Protein AF-A0A934VXF4-F1 (afdb_monomer_lite)

Radius of gyration: 25.92 Å; chains: 1; bounding box: 54×31×74 Å

InterPro domains:
  IPR053842 Mobilization protein NikA-like [PF21983] (3-72)

pLDDT: mean 71.47, std 10.99, range [40.5, 87.56]

Organism: NCBI:txid454153

Structure (mmCIF, N/CA/C/O backbone):
data_AF-A0A934VXF4-F1
#
_entry.id   AF-A0A934VXF4-F1
#
loop_
_atom_site.group_PDB
_atom_site.id
_atom_site.type_symbol
_atom_site.label_atom_id
_atom_site.label_alt_id
_atom_site.label_comp_id
_atom_site.label_asym_id
_atom_site.label_entity_id
_atom_site.label_seq_id
_atom_site.pdbx_PDB_ins_code
_atom_site.Cartn_x
_atom_site.Cartn_y
_atom_site.Cartn_z
_atom_site.occupancy
_atom_site.B_iso_or_equiv
_atom_site.auth_seq_id
_atom_site.auth_comp_id
_atom_site.auth_asym_id
_atom_site.auth_atom_id
_atom_site.pdbx_PDB_model_num
ATOM 1 N N . MET A 1 1 ? 27.859 -4.249 -47.811 1.00 46.72 1 MET A N 1
ATOM 2 C CA . MET A 1 1 ? 27.372 -4.218 -46.413 1.00 46.72 1 MET A CA 1
ATOM 3 C C . MET A 1 1 ? 28.249 -3.243 -45.633 1.00 46.72 1 MET A C 1
ATOM 5 O O . MET A 1 1 ? 29.459 -3.417 -45.654 1.00 46.72 1 MET A O 1
ATOM 9 N N . ARG A 1 2 ? 27.693 -2.165 -45.059 1.00 53.97 2 ARG A N 1
ATOM 10 C CA . ARG A 1 2 ? 28.468 -1.180 -44.278 1.00 53.97 2 ARG A CA 1
ATOM 11 C C . ARG A 1 2 ? 28.398 -1.566 -42.801 1.00 53.97 2 ARG A C 1
ATOM 13 O O . ARG A 1 2 ? 27.305 -1.613 -42.248 1.00 53.97 2 ARG A O 1
ATOM 20 N N . VAL A 1 3 ? 29.542 -1.862 -42.192 1.00 58.50 3 VAL A N 1
ATOM 21 C CA . VAL A 1 3 ? 29.658 -2.149 -40.755 1.00 58.50 3 VAL A CA 1
ATOM 22 C C . VAL A 1 3 ? 30.164 -0.885 -40.070 1.00 58.50 3 VAL A C 1
ATOM 24 O O . VAL A 1 3 ? 31.160 -0.311 -40.502 1.00 58.50 3 VAL A O 1
ATOM 27 N N . VAL A 1 4 ? 29.463 -0.434 -39.030 1.00 59.31 4 VAL A N 1
ATOM 28 C CA . VAL A 1 4 ? 29.860 0.727 -38.224 1.00 59.31 4 VAL A CA 1
ATOM 29 C C . VAL A 1 4 ? 30.297 0.212 -36.861 1.00 59.31 4 VAL A C 1
ATOM 31 O O . VAL A 1 4 ? 29.490 -0.347 -36.123 1.00 59.31 4 VAL A O 1
ATOM 34 N N . SER A 1 5 ? 31.581 0.367 -36.550 1.00 63.34 5 SER A N 1
ATOM 35 C CA . SER A 1 5 ? 32.167 0.003 -35.260 1.00 63.34 5 SER A CA 1
ATOM 36 C C . SER A 1 5 ? 32.381 1.253 -34.414 1.00 63.34 5 SER A C 1
ATOM 38 O O . SER A 1 5 ? 33.060 2.181 -34.859 1.00 63.34 5 SER A O 1
ATOM 40 N N . PHE A 1 6 ? 31.859 1.264 -33.191 1.00 66.31 6 PHE A N 1
ATOM 41 C CA . PHE A 1 6 ? 32.060 2.357 -32.243 1.00 66.31 6 PHE A CA 1
ATOM 42 C C . PHE A 1 6 ? 33.181 1.996 -31.270 1.00 66.31 6 PHE A C 1
ATOM 44 O O . PHE A 1 6 ? 33.196 0.899 -30.714 1.00 66.31 6 PHE A O 1
ATOM 51 N N . ARG A 1 7 ? 34.130 2.913 -31.059 1.00 70.38 7 ARG A N 1
ATOM 52 C CA . ARG A 1 7 ? 35.108 2.793 -29.974 1.00 70.38 7 ARG A CA 1
ATOM 53 C C . ARG A 1 7 ? 34.546 3.513 -28.761 1.00 70.38 7 ARG A C 1
ATOM 55 O O . ARG A 1 7 ? 34.361 4.722 -28.811 1.00 70.38 7 ARG A O 1
ATOM 62 N N . THR A 1 8 ? 34.276 2.765 -27.701 1.00 67.56 8 THR A N 1
ATOM 63 C CA . THR A 1 8 ? 33.752 3.298 -26.442 1.00 67.56 8 THR A CA 1
ATOM 64 C C . THR A 1 8 ? 34.725 3.013 -25.315 1.00 67.56 8 THR A C 1
ATOM 66 O O . THR A 1 8 ? 35.320 1.935 -25.247 1.00 67.56 8 THR A O 1
ATOM 69 N N . THR A 1 9 ? 34.847 3.951 -24.387 1.00 76.19 9 THR A N 1
ATOM 70 C CA . THR A 1 9 ? 35.459 3.676 -23.087 1.00 76.19 9 THR A CA 1
ATOM 71 C C . THR A 1 9 ? 34.548 2.773 -22.247 1.00 76.19 9 THR A C 1
ATOM 73 O O . THR A 1 9 ? 33.347 2.643 -22.504 1.00 76.19 9 THR A O 1
ATOM 76 N N . ARG A 1 10 ? 35.106 2.143 -21.205 1.00 70.06 10 ARG A N 1
ATOM 77 C CA . ARG A 1 10 ? 34.345 1.251 -20.312 1.00 70.06 10 ARG A CA 1
ATOM 78 C C . ARG A 1 10 ? 33.175 1.967 -19.624 1.00 70.06 10 ARG A C 1
ATOM 80 O O . ARG A 1 10 ? 32.109 1.383 -19.462 1.00 70.06 10 ARG A O 1
ATOM 87 N N . SER A 1 11 ? 33.363 3.230 -19.245 1.00 73.44 11 SER A N 1
ATOM 88 C CA . SER A 1 11 ? 32.332 4.057 -18.610 1.00 73.44 11 SER A CA 1
ATOM 89 C C . SER A 1 11 ? 31.207 4.440 -19.577 1.00 73.44 11 SER A C 1
ATOM 91 O O . SER A 1 11 ? 30.044 4.482 -19.180 1.00 73.44 11 SER A O 1
ATOM 93 N N . GLU A 1 12 ? 31.517 4.689 -20.848 1.00 67.94 12 GLU A N 1
ATOM 94 C CA . GLU A 1 12 ? 30.512 4.978 -21.877 1.00 67.94 12 GLU A CA 1
ATOM 95 C C . GLU A 1 12 ? 29.688 3.743 -22.233 1.00 67.94 12 GLU A C 1
ATOM 97 O O . GLU A 1 12 ? 28.467 3.847 -22.361 1.00 67.94 12 GLU A O 1
ATOM 102 N N . TYR A 1 13 ? 30.333 2.577 -22.325 1.00 78.12 13 TYR A N 1
ATOM 103 C CA . TYR A 1 13 ? 29.646 1.310 -22.565 1.00 78.12 13 TYR A CA 1
ATOM 104 C C . TYR A 1 13 ? 28.665 0.981 -21.434 1.00 78.12 13 TYR A C 1
ATOM 106 O O . TYR A 1 13 ? 27.498 0.711 -21.703 1.00 78.12 13 TYR A O 1
ATOM 114 N N . ALA A 1 14 ? 29.088 1.123 -20.173 1.00 79.31 14 ALA A N 1
ATOM 115 C CA . ALA A 1 14 ? 28.219 0.896 -19.016 1.00 79.31 14 ALA A CA 1
ATOM 116 C C . ALA A 1 14 ? 26.975 1.808 -19.017 1.00 79.31 14 ALA A C 1
ATOM 118 O O . ALA A 1 14 ? 25.881 1.381 -18.656 1.00 79.31 14 ALA A O 1
ATOM 119 N N . ARG A 1 15 ? 27.108 3.063 -19.473 1.00 77.31 15 ARG A N 1
ATOM 120 C CA . ARG A 1 15 ? 25.963 3.983 -19.621 1.00 77.31 15 ARG A CA 1
ATOM 121 C C . ARG A 1 15 ? 25.002 3.548 -20.727 1.00 77.31 15 ARG A C 1
ATOM 123 O O . ARG A 1 15 ? 23.800 3.756 -20.599 1.00 77.31 15 ARG A O 1
ATOM 130 N N . LEU A 1 16 ? 25.517 3.000 -21.827 1.00 75.69 16 LEU A N 1
ATOM 131 C CA . LEU A 1 16 ? 24.687 2.475 -22.914 1.00 75.69 16 LEU A CA 1
ATOM 132 C C . LEU A 1 16 ? 23.959 1.197 -22.491 1.00 75.69 16 LEU A C 1
ATOM 134 O O . LEU A 1 16 ? 22.780 1.051 -22.789 1.00 75.69 16 LEU A O 1
ATOM 138 N N . GLU A 1 17 ? 24.641 0.316 -21.764 1.00 79.19 17 GLU A N 1
ATOM 139 C CA . GLU A 1 17 ? 24.082 -0.916 -21.206 1.00 79.19 17 GLU A CA 1
ATOM 140 C C . GLU A 1 17 ? 22.972 -0.625 -20.188 1.00 79.19 17 GLU A C 1
ATOM 142 O O . GLU A 1 17 ? 21.876 -1.165 -20.305 1.00 79.19 17 GLU A O 1
ATOM 147 N N . PHE A 1 18 ? 23.202 0.312 -19.262 1.00 78.12 18 PHE A N 1
ATOM 148 C CA . PHE A 1 18 ? 22.180 0.758 -18.312 1.00 78.12 18 PHE A CA 1
ATOM 149 C C . PHE A 1 18 ? 20.944 1.330 -19.020 1.00 78.12 18 PHE A C 1
ATOM 151 O O . PHE A 1 18 ? 19.813 0.967 -18.707 1.00 78.12 18 PHE A O 1
ATOM 158 N N . 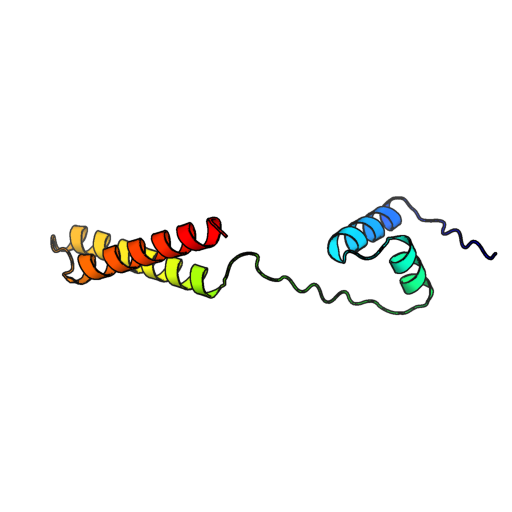ASN A 1 19 ? 21.152 2.186 -20.022 1.00 73.62 19 ASN A N 1
ATOM 159 C CA . ASN A 1 19 ? 20.049 2.765 -20.784 1.00 73.62 19 ASN A CA 1
ATOM 160 C C . ASN A 1 19 ? 19.309 1.718 -21.625 1.00 73.62 19 ASN A C 1
ATOM 162 O O . ASN A 1 19 ? 18.094 1.810 -21.772 1.00 73.62 19 ASN A O 1
ATOM 166 N N . SER A 1 20 ? 20.019 0.722 -22.156 1.00 77.06 20 SER A N 1
ATOM 167 C CA . SER A 1 20 ? 19.430 -0.408 -22.882 1.00 77.06 20 SER A CA 1
ATOM 168 C C . SER A 1 20 ? 18.544 -1.253 -21.971 1.00 77.06 20 SER A C 1
ATOM 170 O O . SER A 1 20 ? 17.404 -1.538 -22.329 1.00 77.06 20 SER A O 1
ATOM 172 N N . ALA A 1 21 ? 19.017 -1.556 -20.760 1.00 74.50 21 ALA A N 1
ATOM 173 C CA . ALA A 1 21 ? 18.240 -2.262 -19.748 1.00 74.50 21 ALA A CA 1
ATOM 174 C C . ALA A 1 21 ? 16.989 -1.475 -19.318 1.00 74.50 21 ALA A C 1
ATOM 176 O O . ALA A 1 21 ? 15.934 -2.066 -19.116 1.00 74.50 21 ALA A O 1
ATOM 177 N N . ALA A 1 22 ? 17.090 -0.145 -19.223 1.00 71.69 22 ALA A N 1
ATOM 178 C CA . ALA A 1 22 ? 15.980 0.715 -18.814 1.00 71.69 22 ALA A CA 1
ATOM 179 C C . ALA A 1 22 ? 14.925 0.951 -19.912 1.00 71.69 22 ALA A C 1
ATOM 181 O O . ALA A 1 22 ? 13.784 1.265 -19.592 1.00 71.69 22 ALA A O 1
ATOM 182 N N . THR A 1 23 ? 15.292 0.841 -21.193 1.00 66.75 23 THR A N 1
ATOM 183 C CA . THR A 1 23 ? 14.415 1.205 -22.327 1.00 66.75 23 THR A CA 1
ATOM 184 C C . THR A 1 23 ? 13.999 0.022 -23.199 1.00 66.75 23 THR A C 1
ATOM 186 O O . THR A 1 23 ? 13.221 0.212 -24.127 1.00 66.75 23 THR A O 1
ATOM 189 N N . LEU A 1 24 ? 14.512 -1.189 -22.936 1.00 69.31 24 LEU A N 1
ATOM 190 C CA . LEU A 1 24 ? 14.337 -2.389 -23.775 1.00 69.31 24 LEU A CA 1
ATOM 191 C C . LEU A 1 24 ? 14.813 -2.212 -25.236 1.00 69.31 24 LEU A C 1
ATOM 193 O O . LEU A 1 24 ? 14.517 -3.036 -26.102 1.00 69.31 24 LEU A O 1
ATOM 197 N N . ILE A 1 25 ? 15.587 -1.162 -25.526 1.00 76.50 25 ILE A N 1
ATOM 198 C CA . ILE A 1 25 ? 16.163 -0.892 -26.849 1.00 76.50 25 ILE A CA 1
ATOM 199 C C . ILE A 1 25 ? 17.557 -1.518 -26.926 1.00 76.50 25 ILE A C 1
ATOM 201 O O . ILE A 1 25 ? 18.339 -1.441 -25.979 1.00 76.50 25 ILE A O 1
ATOM 205 N N . GLN A 1 26 ? 17.916 -2.102 -28.073 1.00 77.25 26 GLN A N 1
ATOM 206 C CA . GLN A 1 26 ? 19.251 -2.667 -28.290 1.00 77.25 26 GLN A CA 1
ATOM 207 C C . GLN A 1 26 ? 20.364 -1.609 -28.173 1.00 77.25 26 GLN A C 1
ATOM 209 O O . GLN A 1 26 ? 20.275 -0.527 -28.755 1.00 77.25 26 GLN A O 1
ATOM 214 N N . ILE A 1 27 ? 21.472 -1.971 -27.516 1.00 76.88 27 ILE A N 1
ATOM 215 C CA . ILE A 1 27 ? 22.662 -1.119 -27.306 1.00 76.88 27 ILE A CA 1
ATOM 216 C C . ILE A 1 27 ? 23.142 -0.455 -28.612 1.00 76.88 27 ILE A C 1
ATOM 218 O O . ILE A 1 27 ? 23.452 0.736 -28.634 1.00 76.88 27 ILE A O 1
ATOM 222 N N . ASN A 1 28 ? 23.155 -1.205 -29.720 1.00 73.25 28 ASN A N 1
ATOM 223 C CA . ASN A 1 28 ? 23.593 -0.716 -31.034 1.00 73.25 28 ASN A CA 1
ATOM 224 C C . ASN A 1 28 ? 22.692 0.390 -31.601 1.00 73.25 28 ASN A C 1
ATOM 226 O O . ASN A 1 28 ? 23.178 1.272 -32.309 1.00 73.25 28 ASN A O 1
ATOM 230 N N . GLN A 1 29 ? 21.395 0.337 -31.298 1.00 71.06 29 GLN A N 1
ATOM 231 C CA . GLN A 1 29 ? 20.429 1.338 -31.734 1.00 71.06 29 GLN A CA 1
ATOM 232 C C . GLN A 1 29 ? 20.612 2.626 -30.921 1.00 71.06 29 GLN A C 1
ATOM 234 O O . GLN A 1 29 ? 20.780 3.690 -31.504 1.00 71.06 29 GLN A O 1
ATOM 239 N N . ILE A 1 30 ? 20.783 2.516 -29.599 1.00 71.00 30 ILE A N 1
ATOM 240 C CA . ILE A 1 30 ? 21.085 3.660 -28.718 1.00 71.00 30 ILE A CA 1
ATOM 241 C C . ILE A 1 30 ? 22.405 4.346 -29.114 1.00 71.00 30 ILE A C 1
ATOM 243 O O . ILE A 1 30 ? 22.495 5.575 -29.129 1.00 71.00 30 ILE A O 1
ATOM 247 N N . ALA A 1 31 ? 23.440 3.567 -29.445 1.00 70.94 31 ALA A N 1
ATOM 248 C CA . ALA A 1 31 ? 24.723 4.103 -29.900 1.00 70.94 31 ALA A CA 1
ATOM 249 C C . ALA A 1 31 ? 24.592 4.857 -31.234 1.00 70.94 31 ALA A C 1
ATOM 251 O O . ALA A 1 31 ? 25.160 5.939 -31.392 1.00 70.94 31 ALA A O 1
ATOM 252 N N . ARG A 1 32 ? 23.811 4.311 -32.174 1.00 71.88 32 ARG A N 1
ATOM 253 C CA . ARG A 1 32 ? 23.520 4.947 -33.462 1.00 71.88 32 ARG A CA 1
ATOM 254 C C . ARG A 1 32 ? 22.749 6.253 -33.277 1.00 71.88 32 ARG A C 1
ATOM 256 O O . ARG A 1 32 ? 23.150 7.263 -33.845 1.00 71.88 32 ARG A O 1
ATOM 263 N N . ASP A 1 33 ? 21.716 6.253 -32.446 1.00 69.44 33 ASP A N 1
ATOM 264 C CA . ASP A 1 33 ? 20.835 7.409 -32.260 1.00 69.44 33 ASP A CA 1
ATOM 265 C C . ASP A 1 33 ? 21.552 8.566 -31.544 1.00 69.44 33 ASP A C 1
ATOM 267 O O . ASP A 1 33 ? 21.401 9.727 -31.931 1.00 69.44 33 ASP A O 1
ATOM 271 N N . ARG A 1 34 ? 22.455 8.253 -30.600 1.00 66.94 34 ARG A N 1
ATOM 272 C CA . ARG A 1 34 ? 23.360 9.245 -29.990 1.00 66.94 34 ARG A CA 1
ATOM 273 C C . ARG A 1 34 ? 24.321 9.883 -30.991 1.00 66.94 34 ARG A C 1
ATOM 275 O O . ARG A 1 34 ? 24.562 11.083 -30.910 1.00 66.94 34 ARG A O 1
ATOM 282 N N . VAL A 1 35 ? 24.881 9.101 -31.914 1.00 65.19 35 VAL A N 1
ATOM 283 C CA . VAL A 1 35 ? 25.805 9.605 -32.950 1.00 65.19 35 VAL A CA 1
ATOM 284 C C . VAL A 1 35 ? 25.066 10.441 -33.994 1.00 65.19 35 VAL A C 1
ATOM 286 O O . VAL A 1 35 ? 25.622 11.406 -34.510 1.00 65.19 35 VAL A O 1
ATOM 289 N N . LEU A 1 36 ? 23.803 10.110 -34.274 1.00 66.38 36 LEU A N 1
ATOM 290 C CA . LEU A 1 36 ? 22.938 10.862 -35.184 1.00 66.38 36 LEU A CA 1
ATOM 291 C C . LEU A 1 36 ? 22.345 12.138 -34.559 1.00 66.38 36 LEU A C 1
ATOM 293 O O . LEU A 1 36 ? 21.584 12.835 -35.225 1.00 66.38 36 LEU A O 1
ATOM 297 N N . GLY A 1 37 ? 22.688 12.468 -33.306 1.00 58.28 37 GLY A N 1
ATOM 298 C CA . GLY A 1 37 ? 22.230 13.691 -32.640 1.00 58.28 37 GLY A CA 1
ATOM 299 C C . GLY A 1 37 ? 20.732 13.709 -32.325 1.00 58.28 37 GLY A C 1
ATOM 300 O O . GLY A 1 37 ? 20.200 14.753 -31.950 1.00 58.28 37 GLY A O 1
ATOM 301 N N . GLN A 1 38 ? 20.043 12.572 -32.448 1.00 57.59 38 GLN A N 1
ATOM 302 C CA . GLN A 1 38 ? 18.677 12.436 -31.966 1.00 57.59 38 GLN A CA 1
ATOM 303 C C . GLN A 1 38 ? 18.760 12.275 -30.452 1.00 57.59 38 GLN A C 1
ATOM 305 O O . GLN A 1 38 ? 19.086 11.206 -29.936 1.00 57.59 38 GLN A O 1
ATOM 310 N N . ALA A 1 39 ? 18.544 13.374 -29.731 1.00 50.47 39 ALA A N 1
ATOM 311 C CA . ALA A 1 39 ? 18.418 13.354 -28.285 1.00 50.47 39 ALA A CA 1
ATOM 312 C C . ALA A 1 39 ? 17.202 12.495 -27.918 1.00 50.47 39 ALA A C 1
ATOM 314 O O . ALA A 1 39 ? 16.076 12.979 -27.835 1.00 50.47 39 ALA A O 1
ATOM 315 N N . ILE A 1 40 ? 17.426 11.198 -27.714 1.00 52.88 40 ILE A N 1
ATOM 316 C CA . ILE A 1 40 ? 16.465 10.355 -27.022 1.00 52.88 40 ILE A CA 1
ATOM 317 C C . ILE A 1 40 ? 16.498 10.853 -25.581 1.00 52.88 40 ILE A C 1
ATOM 319 O O . ILE A 1 40 ? 17.415 10.532 -24.826 1.00 52.88 40 ILE A O 1
ATOM 323 N N . HIS A 1 41 ? 15.536 11.694 -25.218 1.00 50.66 41 HIS A N 1
ATOM 324 C CA . HIS A 1 41 ? 15.098 11.795 -23.838 1.00 50.66 41 HIS A CA 1
ATOM 325 C C . HIS A 1 41 ? 14.255 10.544 -23.599 1.00 50.66 41 HIS A C 1
ATOM 327 O O . HIS A 1 41 ? 13.112 10.521 -24.058 1.00 50.66 41 HIS A O 1
ATOM 333 N N . PRO A 1 42 ? 14.789 9.470 -22.983 1.00 49.31 42 PRO A N 1
ATOM 334 C CA . PRO A 1 42 ? 13.931 8.364 -22.613 1.00 49.31 42 PRO A CA 1
ATOM 335 C C . PRO A 1 42 ? 12.900 8.935 -21.644 1.00 49.31 42 PRO A C 1
ATOM 337 O O . PRO A 1 42 ? 13.247 9.382 -20.549 1.00 49.31 42 PRO A O 1
ATOM 340 N N . VAL A 1 43 ? 11.641 8.982 -22.073 1.00 48.69 43 VAL A N 1
ATOM 341 C CA . VAL A 1 43 ? 10.527 9.163 -21.153 1.00 48.69 43 VAL A CA 1
ATOM 342 C C . VAL A 1 43 ? 10.488 7.861 -20.370 1.00 48.69 43 VAL A C 1
ATOM 344 O O . VAL A 1 43 ? 10.002 6.844 -20.853 1.00 48.69 43 VAL A O 1
ATOM 347 N N . ILE A 1 44 ? 11.146 7.860 -19.211 1.00 52.28 44 ILE A N 1
ATOM 348 C CA . ILE A 1 44 ? 11.082 6.744 -18.277 1.00 52.28 44 ILE A CA 1
ATOM 349 C C . ILE A 1 44 ? 9.671 6.793 -17.699 1.00 52.28 44 ILE A C 1
ATOM 351 O O . ILE A 1 44 ? 9.418 7.483 -16.712 1.00 52.28 44 ILE A O 1
ATOM 355 N N . GLU A 1 45 ? 8.734 6.113 -18.351 1.00 46.81 45 GLU A N 1
ATOM 356 C CA . GLU A 1 45 ? 7.428 5.842 -17.768 1.00 46.81 45 GLU A CA 1
ATOM 357 C C . GLU A 1 45 ? 7.639 4.826 -16.647 1.00 46.81 45 GLU A C 1
ATOM 359 O O . GLU A 1 45 ? 7.681 3.614 -16.852 1.00 46.81 45 GLU A O 1
ATOM 364 N N . ILE A 1 46 ? 7.851 5.341 -15.435 1.00 54.03 46 ILE A N 1
ATOM 365 C CA . ILE A 1 46 ? 7.815 4.539 -14.217 1.00 54.03 46 ILE A CA 1
ATOM 366 C C . ILE A 1 46 ? 6.346 4.189 -13.998 1.00 54.03 46 ILE A C 1
ATOM 368 O O . ILE A 1 46 ? 5.624 4.900 -13.303 1.00 54.03 46 ILE A O 1
ATOM 372 N N . VAL A 1 47 ? 5.889 3.114 -14.636 1.00 52.97 47 VAL A N 1
ATOM 373 C CA . VAL A 1 47 ? 4.593 2.522 -14.318 1.00 52.97 47 VAL A CA 1
ATOM 374 C C . VAL A 1 47 ? 4.756 1.870 -12.945 1.00 52.97 47 VAL A C 1
ATOM 376 O O . VAL A 1 47 ? 5.572 0.950 -12.807 1.00 52.97 47 VAL A O 1
ATOM 379 N N . PRO A 1 48 ? 4.075 2.357 -11.894 1.00 52.50 48 PRO A N 1
ATOM 380 C CA . PRO A 1 48 ? 4.166 1.720 -10.595 1.00 52.50 48 PRO A CA 1
ATOM 381 C C . PRO A 1 48 ? 3.667 0.281 -10.742 1.00 52.50 48 PRO A C 1
ATOM 383 O O . PRO A 1 48 ? 2.566 0.036 -11.223 1.00 52.50 48 PRO A O 1
ATOM 386 N N . LYS A 1 49 ? 4.499 -0.682 -10.329 1.00 60.25 49 LYS A N 1
ATOM 387 C CA . LYS A 1 49 ? 4.174 -2.120 -10.344 1.00 60.25 49 LYS A CA 1
ATOM 388 C C . LYS A 1 49 ? 2.950 -2.455 -9.472 1.00 60.25 49 LYS A C 1
ATOM 390 O O . LYS A 1 49 ? 2.441 -3.565 -9.527 1.00 60.25 49 LYS A O 1
ATOM 395 N N . VAL A 1 50 ? 2.528 -1.505 -8.640 1.00 64.12 50 VAL A N 1
ATOM 396 C CA . VAL A 1 50 ? 1.442 -1.619 -7.674 1.00 64.12 50 VAL A CA 1
ATOM 397 C C . VAL A 1 50 ? 0.464 -0.481 -7.930 1.00 64.12 50 VAL A C 1
ATOM 399 O O . VAL A 1 50 ? 0.886 0.670 -8.060 1.00 64.12 50 VAL A O 1
ATOM 402 N N . ASP A 1 51 ? -0.826 -0.803 -7.981 1.00 76.62 51 ASP A N 1
ATOM 403 C CA . ASP A 1 51 ? -1.900 0.170 -8.156 1.00 76.62 51 ASP A CA 1
ATOM 404 C C . ASP A 1 51 ? -1.837 1.256 -7.053 1.00 76.62 51 ASP A C 1
ATOM 406 O O . ASP A 1 51 ? -1.937 0.942 -5.861 1.00 76.62 51 ASP A O 1
ATOM 410 N N . PRO A 1 52 ? -1.663 2.545 -7.404 1.00 76.62 52 PRO A N 1
ATOM 411 C CA . PRO A 1 52 ? -1.651 3.638 -6.433 1.00 76.62 52 PRO A CA 1
ATOM 412 C C . PRO A 1 52 ? -2.927 3.730 -5.585 1.00 76.62 52 PRO A C 1
ATOM 414 O O . PRO A 1 52 ? -2.865 4.192 -4.442 1.00 76.62 52 PRO A O 1
ATOM 417 N N . SER A 1 53 ? -4.072 3.293 -6.121 1.00 80.12 53 SER A N 1
ATOM 418 C CA . SER A 1 53 ? -5.341 3.271 -5.390 1.00 80.12 53 SER A CA 1
ATOM 419 C C . SER A 1 53 ? -5.300 2.265 -4.237 1.00 80.12 53 SER A C 1
ATOM 421 O O . SER A 1 53 ? -5.660 2.606 -3.110 1.00 80.12 53 SER A O 1
ATOM 423 N N . LEU A 1 54 ? -4.725 1.084 -4.475 1.00 77.62 54 LEU A N 1
ATOM 424 C CA . LEU A 1 54 ? -4.513 0.051 -3.464 1.00 77.62 54 LEU A CA 1
ATOM 425 C C . LEU A 1 54 ? -3.610 0.554 -2.330 1.00 77.62 54 LEU A C 1
ATOM 427 O O . LEU A 1 54 ? -3.905 0.350 -1.152 1.00 77.62 54 LEU A O 1
ATOM 431 N N . ILE A 1 55 ? -2.531 1.267 -2.668 1.00 79.56 55 ILE A N 1
ATOM 432 C CA . ILE A 1 55 ? -1.623 1.854 -1.669 1.00 79.56 55 ILE A CA 1
ATOM 433 C C . ILE A 1 55 ? -2.374 2.842 -0.767 1.00 79.56 55 ILE A C 1
ATOM 435 O O . ILE A 1 55 ? -2.196 2.820 0.455 1.00 79.56 55 ILE A O 1
ATOM 439 N N . GLN A 1 56 ? -3.224 3.695 -1.344 1.00 83.62 56 GLN A N 1
ATOM 440 C CA . GLN A 1 56 ? -4.033 4.639 -0.570 1.00 83.62 56 GLN A CA 1
ATOM 441 C C . GLN A 1 56 ? -5.041 3.932 0.341 1.00 83.62 56 GLN A C 1
ATOM 443 O O . GLN A 1 56 ? -5.193 4.334 1.497 1.00 83.62 56 GLN A O 1
ATOM 448 N N . GLU A 1 57 ? -5.691 2.867 -0.133 1.00 82.81 57 GLU A N 1
ATOM 449 C CA . GLU A 1 57 ? -6.629 2.095 0.687 1.00 82.81 57 GLU A CA 1
ATOM 450 C C . GLU A 1 57 ? -5.946 1.420 1.881 1.00 82.81 57 GLU A C 1
ATOM 452 O O . GLU A 1 57 ? -6.449 1.505 3.005 1.00 82.81 57 GLU A O 1
ATOM 457 N N . ILE A 1 58 ? -4.765 0.828 1.679 1.00 81.62 58 ILE A N 1
ATOM 458 C CA . ILE A 1 58 ? -3.967 0.231 2.761 1.00 81.62 58 ILE A CA 1
ATOM 459 C C . ILE A 1 58 ? -3.585 1.294 3.797 1.00 81.62 58 ILE A C 1
ATOM 461 O O . ILE A 1 58 ? -3.708 1.071 5.005 1.00 81.62 58 ILE A O 1
ATOM 465 N N . HIS A 1 59 ? -3.163 2.474 3.340 1.00 84.62 59 HIS A N 1
ATOM 466 C CA . HIS A 1 59 ? -2.830 3.588 4.226 1.00 84.62 59 HIS A CA 1
ATOM 467 C C . HIS A 1 59 ? -4.030 4.035 5.073 1.00 84.62 59 HIS A C 1
ATOM 469 O O . HIS A 1 59 ? -3.888 4.280 6.275 1.00 84.62 59 HIS A O 1
ATOM 475 N N . TYR A 1 60 ? -5.213 4.116 4.461 1.00 87.44 60 TYR A N 1
ATOM 476 C CA . TYR A 1 60 ? -6.455 4.472 5.144 1.00 87.44 60 TYR A CA 1
ATOM 477 C C . TYR A 1 60 ? -6.836 3.442 6.218 1.00 87.44 60 TYR A C 1
ATOM 479 O O . TYR A 1 60 ? -7.142 3.809 7.355 1.00 87.44 60 TYR A O 1
ATOM 487 N N . ILE A 1 61 ? -6.738 2.150 5.896 1.00 84.25 61 ILE A N 1
ATOM 488 C CA . ILE A 1 61 ? -6.964 1.059 6.853 1.00 84.25 61 ILE A CA 1
ATOM 489 C C . ILE A 1 61 ? -5.997 1.158 8.034 1.00 84.25 61 ILE A C 1
ATOM 491 O O . ILE A 1 61 ? -6.428 1.124 9.188 1.00 84.25 61 ILE A O 1
ATOM 495 N N . GLY A 1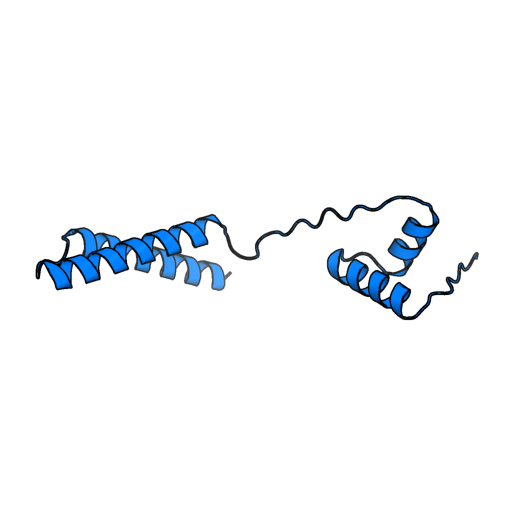 62 ? -4.701 1.330 7.758 1.00 83.19 62 GLY A N 1
ATOM 496 C CA . GLY A 1 62 ? -3.680 1.464 8.796 1.00 83.19 62 GLY A CA 1
ATOM 497 C C . GLY A 1 62 ? -3.941 2.650 9.728 1.00 83.19 62 GLY A C 1
ATOM 498 O O . GLY A 1 62 ? -3.785 2.531 10.945 1.00 83.19 62 GLY A O 1
ATOM 499 N N . HIS A 1 63 ? -4.404 3.781 9.184 1.00 87.56 63 HIS A N 1
ATOM 500 C CA . HIS A 1 63 ? -4.790 4.941 9.986 1.00 87.56 63 HIS A CA 1
ATOM 501 C C . HIS A 1 63 ? -5.946 4.620 10.943 1.00 87.56 63 HIS A C 1
ATOM 503 O O . HIS A 1 63 ? -5.855 4.915 12.137 1.00 87.56 63 HIS A O 1
ATOM 509 N N . ASN A 1 64 ? -7.001 3.976 10.443 1.00 83.06 64 ASN A N 1
ATOM 510 C CA . ASN A 1 64 ? -8.174 3.627 11.244 1.00 83.06 64 ASN A CA 1
ATOM 511 C C . ASN A 1 64 ? -7.853 2.600 12.336 1.00 83.06 64 ASN A C 1
ATOM 513 O O . ASN A 1 64 ? -8.292 2.771 13.472 1.00 83.06 64 ASN A O 1
ATOM 517 N N . LEU A 1 65 ? -7.032 1.587 12.035 1.00 82.00 65 LEU A N 1
ATOM 518 C CA . LEU A 1 65 ? -6.562 0.622 13.035 1.00 82.00 65 LEU A CA 1
ATOM 519 C C . LEU A 1 65 ? -5.773 1.311 14.152 1.00 82.00 65 LEU A C 1
ATOM 521 O O . LEU A 1 65 ? -5.984 1.035 15.332 1.00 82.00 65 LEU A O 1
ATOM 525 N N . ASN A 1 66 ? -4.899 2.254 13.797 1.00 83.50 66 ASN A N 1
ATOM 526 C CA . ASN A 1 66 ? -4.122 3.000 14.782 1.00 83.50 66 ASN A CA 1
ATOM 527 C C . ASN A 1 66 ? -5.025 3.854 15.689 1.00 83.50 66 ASN A C 1
ATOM 529 O O . ASN A 1 66 ? -4.808 3.923 16.898 1.00 83.50 66 ASN A O 1
ATOM 533 N N . GLN A 1 67 ? -6.062 4.483 15.128 1.00 82.25 67 GLN A N 1
ATOM 534 C CA . GLN A 1 67 ? -7.031 5.249 15.917 1.00 82.25 67 GLN A CA 1
ATOM 535 C C . GLN A 1 67 ? -7.871 4.362 16.834 1.00 82.25 67 GLN A C 1
ATOM 537 O O . GLN A 1 67 ? -8.090 4.710 17.989 1.00 82.25 67 GLN A O 1
ATOM 542 N N . LEU A 1 68 ? -8.292 3.195 16.355 1.00 83.38 68 LEU A N 1
ATOM 543 C CA . LEU A 1 68 ? -9.035 2.213 17.139 1.00 83.38 68 LEU A CA 1
ATOM 544 C C . LEU A 1 68 ? -8.234 1.768 18.366 1.00 83.38 68 LEU A C 1
ATOM 546 O O . LEU A 1 68 ? -8.752 1.815 19.479 1.00 83.38 68 LEU A O 1
ATOM 550 N N . VAL A 1 69 ? -6.957 1.416 18.187 1.00 81.00 69 VAL A N 1
ATOM 551 C CA . VAL A 1 69 ? -6.071 1.022 19.295 1.00 81.00 69 VAL A CA 1
ATOM 552 C C . VAL A 1 69 ? -5.872 2.172 20.283 1.00 81.00 69 VAL A C 1
ATOM 554 O O . VAL A 1 69 ? -5.949 1.960 21.493 1.00 81.00 69 VAL A O 1
ATOM 557 N N . LYS A 1 70 ? -5.672 3.403 19.795 1.00 81.00 70 LYS A N 1
ATOM 558 C CA . LYS A 1 70 ? -5.564 4.591 20.657 1.00 81.00 70 LYS A CA 1
ATOM 559 C C . LYS A 1 70 ? -6.839 4.831 21.459 1.00 81.00 70 LYS A C 1
ATOM 561 O O . LYS A 1 70 ? -6.756 5.047 22.662 1.00 81.00 70 LYS A O 1
ATOM 566 N N . ASN A 1 71 ? -8.002 4.753 20.821 1.00 80.12 71 ASN A N 1
ATOM 567 C CA . ASN A 1 71 ? -9.287 4.971 21.480 1.00 80.12 71 ASN A CA 1
ATOM 568 C C . ASN A 1 71 ? -9.580 3.884 22.519 1.00 80.12 71 ASN A C 1
ATOM 570 O O . ASN A 1 71 ? -9.978 4.205 23.638 1.00 80.12 71 ASN A O 1
ATOM 574 N N . ALA A 1 72 ? -9.297 2.621 22.192 1.00 79.31 72 ALA A N 1
ATOM 575 C CA . ALA A 1 72 ? -9.430 1.511 23.127 1.00 79.31 72 ALA A CA 1
ATOM 576 C C . ALA A 1 72 ? -8.493 1.669 24.335 1.00 79.31 72 ALA A C 1
ATOM 578 O O . ALA A 1 72 ? -8.905 1.423 25.465 1.00 79.31 72 ALA A O 1
ATOM 579 N N . HIS A 1 73 ? -7.255 2.127 24.123 1.00 75.00 73 HIS A N 1
ATOM 580 C CA . HIS A 1 73 ? -6.293 2.343 25.203 1.00 75.00 73 HIS A CA 1
ATOM 581 C C . HIS A 1 73 ? -6.636 3.550 26.092 1.00 75.00 73 HIS A C 1
ATOM 583 O O . HIS A 1 73 ? -6.512 3.462 27.309 1.00 75.00 73 HIS A O 1
ATOM 589 N N . ILE A 1 74 ? -7.062 4.671 25.499 1.00 76.50 74 ILE A N 1
ATOM 590 C CA . ILE A 1 74 ? -7.324 5.927 26.222 1.00 76.50 74 ILE A CA 1
ATOM 591 C C . ILE A 1 74 ? -8.679 5.892 26.933 1.00 76.50 74 ILE A C 1
ATOM 593 O O . ILE A 1 74 ? -8.787 6.340 28.072 1.00 76.50 74 ILE A O 1
ATOM 597 N N . PHE A 1 75 ? -9.713 5.381 26.264 1.00 80.69 75 PHE A N 1
ATOM 598 C CA . PHE A 1 75 ? -11.093 5.475 26.741 1.00 80.69 75 PHE A CA 1
ATOM 599 C C . PHE A 1 75 ? -11.669 4.132 27.198 1.00 80.69 75 PHE A C 1
ATOM 601 O O . PHE A 1 75 ? -12.756 4.116 27.766 1.00 80.69 75 PHE A O 1
ATOM 608 N N . GLY A 1 76 ? -10.983 3.007 26.953 1.00 73.06 76 GLY A N 1
ATOM 609 C CA . GLY A 1 76 ? -11.519 1.668 27.227 1.00 73.06 76 GLY A CA 1
ATOM 610 C C . GLY A 1 76 ? -12.697 1.283 26.325 1.00 73.06 76 GLY A C 1
ATOM 611 O O . GLY A 1 76 ? -13.374 0.293 26.588 1.00 73.06 76 GLY A O 1
ATOM 612 N N . ILE A 1 77 ? -12.965 2.072 25.279 1.00 69.75 77 ILE A N 1
ATOM 613 C CA . ILE A 1 77 ? -14.113 1.919 24.384 1.00 69.75 77 ILE A CA 1
ATOM 614 C C . ILE A 1 77 ? -13.593 1.556 22.997 1.00 69.75 77 ILE A C 1
ATOM 616 O O . ILE A 1 77 ? -12.725 2.227 22.438 1.00 69.75 77 ILE A O 1
ATOM 620 N N . VAL A 1 78 ? -14.146 0.488 22.436 1.00 68.19 78 VAL A N 1
ATOM 621 C CA . VAL A 1 78 ? -13.882 0.047 21.067 1.00 68.19 78 VAL A CA 1
ATOM 622 C C . VAL A 1 78 ? -14.957 0.651 20.158 1.00 68.19 78 VAL A C 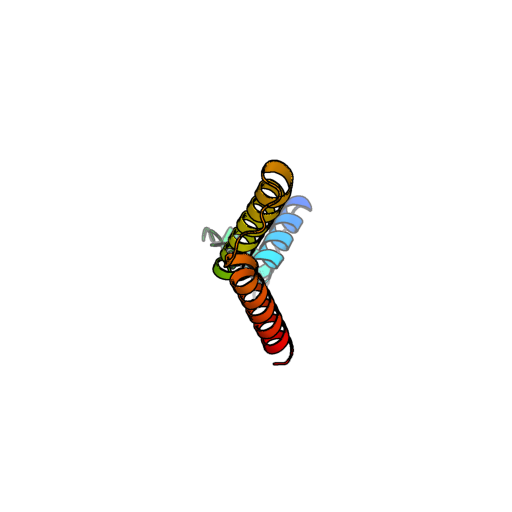1
ATOM 624 O O . VAL A 1 78 ? -16.140 0.586 20.484 1.00 68.19 78 VAL A O 1
ATOM 627 N N . SER A 1 79 ? -14.549 1.284 19.051 1.00 68.69 79 SER A N 1
ATOM 628 C CA . SER A 1 79 ? -15.486 1.931 18.117 1.00 68.69 79 SER A CA 1
ATOM 629 C C . SER A 1 79 ? -16.474 0.912 17.529 1.00 68.69 79 SER A C 1
ATOM 631 O O . SER A 1 79 ? -16.041 -0.167 17.143 1.00 68.69 79 SER A O 1
ATOM 633 N N . PRO A 1 80 ? -17.771 1.221 17.366 1.00 68.88 80 PRO A N 1
ATOM 634 C CA . PRO A 1 80 ? -18.691 0.329 16.652 1.00 68.88 80 PRO A CA 1
ATOM 635 C C . PRO A 1 80 ? -18.267 0.071 15.191 1.00 68.88 80 PRO A C 1
ATOM 637 O O . PRO A 1 80 ? -18.623 -0.954 14.620 1.00 68.88 80 PRO A O 1
ATOM 640 N N . ASP A 1 81 ? -17.431 0.937 14.609 1.00 72.19 81 ASP A N 1
ATOM 641 C CA . ASP A 1 81 ? -16.964 0.820 13.221 1.00 72.19 81 ASP A CA 1
ATOM 642 C C . ASP A 1 81 ? -15.863 -0.240 13.006 1.00 72.19 81 ASP A C 1
ATOM 644 O O . ASP A 1 81 ? -15.394 -0.423 11.880 1.00 72.19 81 ASP A O 1
ATOM 648 N N . VAL A 1 82 ? -15.419 -0.946 14.058 1.00 74.25 82 VAL A N 1
ATOM 649 C CA . VAL A 1 82 ? -14.397 -2.009 13.937 1.00 74.25 82 VAL A CA 1
ATOM 650 C C . VAL A 1 82 ? -14.856 -3.110 12.991 1.00 74.25 82 VAL A C 1
ATOM 652 O O . VAL A 1 82 ? -14.068 -3.586 12.179 1.00 74.25 82 VAL A O 1
ATOM 655 N N . GLU A 1 83 ? -16.125 -3.501 13.072 1.00 72.38 83 GLU A N 1
ATOM 656 C CA . GLU A 1 83 ? -16.676 -4.570 12.240 1.00 72.38 83 GLU A CA 1
ATOM 657 C C . GLU A 1 83 ? -16.628 -4.193 10.754 1.00 72.38 83 GLU A C 1
ATOM 659 O O . GLU A 1 83 ? -16.144 -4.964 9.925 1.00 72.38 83 GLU A O 1
ATOM 664 N N . ALA A 1 84 ? -17.006 -2.955 10.425 1.00 77.12 84 ALA A N 1
ATOM 665 C CA . ALA A 1 84 ? -16.901 -2.423 9.070 1.00 77.12 84 ALA A CA 1
ATOM 666 C C . ALA A 1 84 ? -15.444 -2.363 8.574 1.00 77.12 84 ALA A C 1
ATOM 668 O O . ALA A 1 84 ? -15.171 -2.631 7.402 1.00 77.12 84 ALA A O 1
ATOM 669 N N . LEU A 1 85 ? -14.492 -2.044 9.458 1.00 79.38 85 LEU A N 1
ATOM 670 C CA . LEU A 1 85 ? -13.067 -2.038 9.130 1.00 79.38 85 LEU A CA 1
ATOM 671 C C . LEU A 1 85 ? -12.544 -3.453 8.838 1.00 79.38 85 LEU A C 1
ATOM 673 O O . LEU A 1 85 ? -11.827 -3.636 7.856 1.00 79.38 85 LEU A O 1
ATOM 677 N N . CYS A 1 86 ? -12.933 -4.448 9.639 1.00 77.50 86 CYS A N 1
ATOM 678 C CA . CYS A 1 86 ? -12.577 -5.852 9.422 1.00 77.50 86 CYS A CA 1
ATOM 679 C C . CYS A 1 86 ? -13.119 -6.377 8.087 1.00 77.50 86 CYS A C 1
ATOM 681 O O . CYS A 1 86 ? -12.355 -6.943 7.308 1.00 77.50 86 CYS A O 1
ATOM 683 N N . LEU A 1 87 ? -14.393 -6.108 7.778 1.00 81.00 87 LEU A N 1
ATOM 684 C CA . LEU A 1 87 ? -15.007 -6.498 6.503 1.00 81.00 87 LEU A CA 1
ATOM 685 C C . LEU A 1 87 ? -14.292 -5.865 5.302 1.00 81.00 87 LEU A C 1
ATOM 687 O O . LEU A 1 87 ? -14.106 -6.502 4.265 1.00 81.00 87 LEU A O 1
ATOM 691 N N . ARG A 1 88 ? -13.844 -4.612 5.440 1.00 82.00 88 ARG A N 1
ATOM 692 C CA . ARG A 1 88 ? -13.101 -3.917 4.385 1.00 82.00 88 ARG A CA 1
ATOM 693 C C . ARG A 1 88 ? -11.703 -4.504 4.164 1.00 82.00 88 ARG A C 1
ATOM 695 O O . ARG A 1 88 ? -11.268 -4.592 3.019 1.00 82.00 88 ARG A O 1
ATOM 702 N N . ILE A 1 89 ? -11.024 -4.934 5.230 1.00 81.00 89 ILE A N 1
ATOM 703 C CA . ILE A 1 89 ? -9.740 -5.651 5.143 1.00 81.00 89 ILE A CA 1
ATOM 704 C C . ILE A 1 89 ? -9.931 -7.009 4.462 1.00 81.00 89 ILE A C 1
ATOM 706 O O . ILE A 1 89 ? -9.185 -7.346 3.545 1.00 81.00 89 ILE A O 1
ATOM 710 N N . GLU A 1 90 ? -10.946 -7.767 4.874 1.00 84.25 90 GLU A N 1
ATOM 711 C CA . GLU A 1 90 ? -11.254 -9.084 4.313 1.00 84.25 90 GLU A CA 1
ATOM 712 C C . GLU A 1 90 ? -11.567 -9.005 2.813 1.00 84.25 90 GLU A C 1
ATOM 714 O O . GLU A 1 90 ? -11.043 -9.787 2.020 1.00 84.25 90 GLU A O 1
ATOM 719 N N . HIS A 1 91 ? -12.346 -8.004 2.396 1.00 85.19 91 HIS A N 1
ATOM 720 C CA . HIS A 1 91 ? -12.638 -7.769 0.985 1.00 85.19 91 HIS A CA 1
ATOM 721 C C . HIS A 1 91 ? -11.376 -7.487 0.153 1.00 85.19 91 HIS A C 1
ATOM 723 O O . HIS A 1 91 ? -11.234 -8.019 -0.948 1.00 85.19 91 HIS A O 1
ATOM 729 N N . LEU A 1 92 ? -10.444 -6.687 0.679 1.00 82.75 92 LEU A N 1
ATOM 730 C CA . LEU A 1 92 ? -9.172 -6.390 0.014 1.00 82.75 92 LEU A CA 1
ATOM 731 C C . LEU A 1 92 ? -8.283 -7.628 -0.133 1.00 82.75 92 LEU A C 1
ATOM 733 O O . LEU A 1 92 ? -7.707 -7.839 -1.198 1.00 82.75 92 LEU A O 1
A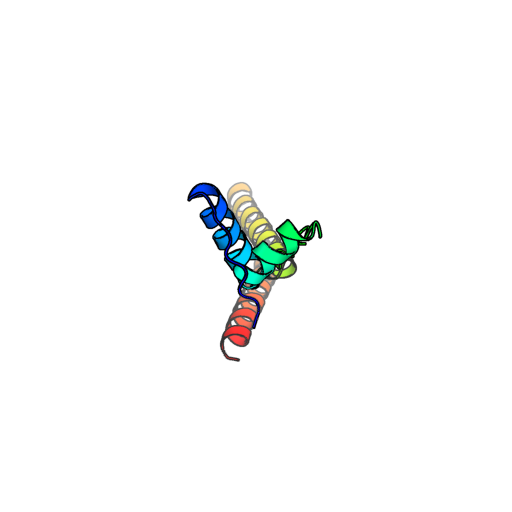TOM 737 N N . ILE A 1 93 ? -8.209 -8.463 0.906 1.00 80.75 93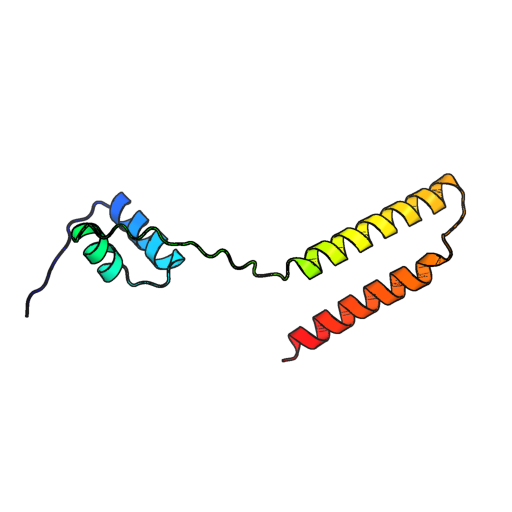 ILE A N 1
ATOM 738 C CA . ILE A 1 93 ? -7.454 -9.723 0.872 1.00 80.75 93 ILE A CA 1
ATOM 739 C C . ILE A 1 93 ? -8.050 -10.673 -0.170 1.00 80.75 93 ILE A C 1
ATOM 741 O O . ILE A 1 93 ? -7.318 -11.213 -0.994 1.00 80.75 93 ILE A O 1
ATOM 745 N N . ASN A 1 94 ? -9.375 -10.835 -0.181 1.00 82.19 94 ASN A N 1
ATOM 746 C CA . ASN A 1 94 ? -10.049 -11.722 -1.129 1.00 82.19 94 ASN A CA 1
ATOM 747 C C . ASN A 1 94 ? -9.875 -11.267 -2.584 1.00 82.19 94 ASN A C 1
ATOM 749 O O . ASN A 1 94 ? -9.695 -12.105 -3.464 1.00 82.19 94 ASN A O 1
ATOM 753 N N . ARG A 1 95 ? -9.882 -9.952 -2.841 1.00 81.12 95 ARG A N 1
ATOM 754 C CA . ARG A 1 95 ? -9.576 -9.402 -4.170 1.00 81.12 95 ARG A CA 1
ATOM 755 C C . ARG A 1 95 ? -8.139 -9.688 -4.597 1.00 81.12 95 ARG A C 1
ATOM 757 O O . ARG A 1 95 ? -7.939 -10.170 -5.703 1.00 81.12 95 ARG A O 1
ATOM 764 N N . ALA A 1 96 ? -7.168 -9.449 -3.716 1.00 73.38 96 ALA A N 1
ATOM 765 C CA . ALA A 1 96 ? -5.761 -9.710 -4.015 1.00 73.38 96 ALA A CA 1
ATOM 766 C C . ALA A 1 96 ? -5.488 -11.200 -4.291 1.00 73.38 96 ALA A C 1
ATOM 768 O O . ALA A 1 96 ? -4.745 -11.524 -5.207 1.00 73.38 96 ALA A O 1
ATOM 769 N N . ILE A 1 97 ? -6.127 -12.111 -3.545 1.00 76.56 97 ILE A N 1
ATOM 770 C CA . ILE A 1 97 ? -6.015 -13.559 -3.783 1.00 76.56 97 ILE A CA 1
ATOM 771 C C . ILE A 1 97 ? -6.649 -13.956 -5.123 1.00 76.56 97 ILE A C 1
ATOM 773 O O . ILE A 1 97 ? -6.114 -14.819 -5.809 1.00 76.56 97 ILE A O 1
ATOM 777 N N . ALA A 1 98 ? -7.783 -13.357 -5.498 1.00 73.00 98 ALA A N 1
ATOM 778 C CA . ALA A 1 98 ? -8.448 -13.660 -6.765 1.00 73.00 98 ALA A CA 1
ATOM 779 C C . ALA A 1 98 ? -7.641 -13.188 -7.987 1.00 73.00 98 ALA A C 1
ATOM 781 O O . ALA A 1 98 ? -7.636 -13.877 -9.000 1.00 73.00 98 ALA A O 1
ATOM 782 N N . GLU A 1 99 ? -6.942 -12.054 -7.882 1.00 62.19 99 GLU A N 1
ATOM 783 C CA . GLU A 1 99 ? -6.075 -11.520 -8.945 1.00 62.19 99 GLU A CA 1
ATOM 784 C C . GLU A 1 99 ? -4.779 -12.336 -9.147 1.00 62.19 99 GLU A C 1
ATOM 786 O O . GLU A 1 99 ? -4.200 -12.273 -10.224 1.00 62.19 99 GLU A O 1
ATOM 791 N N . ASP A 1 100 ? -4.344 -13.128 -8.157 1.00 54.09 100 ASP A N 1
ATOM 792 C CA . ASP A 1 100 ? -3.156 -14.005 -8.239 1.00 54.09 100 ASP A CA 1
ATOM 793 C C . ASP A 1 100 ? -3.443 -15.393 -8.871 1.00 54.09 100 ASP A C 1
ATOM 795 O O . ASP A 1 100 ? -2.517 -16.185 -9.067 1.00 54.09 100 ASP A O 1
ATOM 799 N N . ILE A 1 101 ? -4.714 -15.731 -9.142 1.00 52.78 101 ILE A N 1
ATOM 800 C CA . ILE A 1 101 ? -5.141 -17.051 -9.664 1.00 52.78 101 ILE A CA 1
ATOM 801 C C . ILE A 1 101 ? -5.360 -17.044 -11.196 1.00 52.78 101 ILE A C 1
ATOM 803 O O . ILE A 1 101 ? -5.414 -18.122 -11.795 1.00 52.78 101 ILE A O 1
ATOM 807 N N . ASP A 1 102 ? -5.415 -15.868 -11.828 1.00 40.50 102 ASP A N 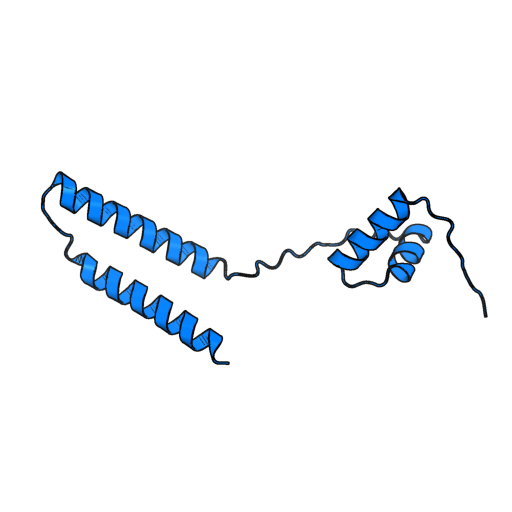1
ATOM 808 C CA . ASP A 1 102 ? -5.470 -15.676 -13.292 1.00 40.50 102 ASP A CA 1
ATOM 809 C C . ASP A 1 102 ? -4.084 -15.362 -13.898 1.00 40.50 102 ASP A C 1
ATOM 811 O O . ASP A 1 102 ? -3.847 -15.755 -15.069 1.00 40.50 102 ASP A O 1
#

Sequence (102 aa):
MRVVSFRTTRSEYARLEFNSAATLIQINQIARDRVLGQAIHPVIEIVPKVDPSLIQEIHYIGHNLNQLVKNAHIFGIVSPDVEALCLRIEHLINRAIAEDID

Secondary structure (DSSP, 8-state):
---------HHHHHHHHHHHHHH---HHHHHHHHHTT-----------SS-HHHHHHHHHHHHHHHHHHHHHHHHS---TTHHHHHHHHHHHHHHHHHHT--

Foldseek 3Di:
DDDDDDDDDPVRQVVLVVVCVQQVDDSVVVVVCVVVVPPPPPPRPPPPPDDPVLVVLVVVLVVVVVVQVVCCVPPVDGDPCVVVSVVSVVVSVVVVVVVVVD